Protein AF-A0A484YCQ2-F1 (afdb_monomer_lite)

pLDDT: mean 84.92, std 15.75, range [47.75, 97.5]

Structure (mmCIF, N/CA/C/O backbone):
data_AF-A0A484YCQ2-F1
#
_entry.id   AF-A0A484YCQ2-F1
#
loop_
_atom_site.group_PDB
_atom_site.id
_atom_site.type_symbol
_atom_site.label_atom_id
_atom_site.label_alt_id
_atom_site.label_comp_id
_atom_site.label_asym_id
_atom_site.label_entity_id
_atom_site.label_seq_id
_atom_site.pdbx_PDB_ins_code
_atom_site.Cartn_x
_atom_site.Cartn_y
_atom_site.Cartn_z
_atom_site.occupancy
_atom_site.B_iso_or_equiv
_atom_site.auth_seq_id
_atom_site.auth_comp_id
_atom_site.auth_asym_id
_atom_site.auth_atom_id
_atom_site.pdbx_PDB_model_num
ATOM 1 N N . MET A 1 1 ? 3.106 7.942 -24.847 1.00 68.31 1 MET A N 1
ATOM 2 C CA . MET A 1 1 ? 2.188 6.871 -24.399 1.00 68.31 1 MET A CA 1
ATOM 3 C C . MET A 1 1 ? 1.745 7.197 -22.988 1.00 68.31 1 MET A C 1
ATOM 5 O O . MET A 1 1 ? 2.607 7.479 -22.165 1.00 68.31 1 MET A O 1
ATOM 9 N N . SER A 1 2 ? 0.437 7.208 -22.733 1.00 90.62 2 SER A N 1
ATOM 10 C CA . SER A 1 2 ? -0.127 7.523 -21.415 1.00 90.62 2 SER A CA 1
ATOM 11 C C . SER A 1 2 ? -0.444 6.231 -20.677 1.00 90.62 2 SER A C 1
ATOM 13 O O . SER A 1 2 ? -1.078 5.336 -21.232 1.00 90.62 2 SER A O 1
ATOM 15 N N . TRP A 1 3 ? 0.019 6.119 -19.438 1.00 94.50 3 TRP A N 1
ATOM 16 C CA . TRP A 1 3 ? -0.280 4.975 -18.5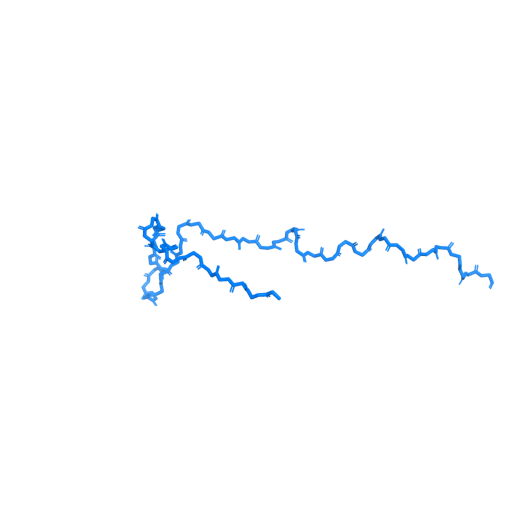89 1.00 94.50 3 TRP A CA 1
ATOM 17 C C . TRP A 1 3 ? -1.591 5.213 -17.836 1.00 94.50 3 TRP A C 1
ATOM 19 O O . TRP A 1 3 ? -1.785 6.284 -17.261 1.00 94.50 3 TRP A O 1
ATOM 29 N N . HIS A 1 4 ? -2.470 4.210 -17.824 1.00 96.31 4 HIS A N 1
ATOM 30 C CA . HIS A 1 4 ? -3.718 4.235 -17.066 1.00 96.31 4 HIS A CA 1
ATOM 31 C C . HIS A 1 4 ? -3.746 3.087 -16.048 1.00 96.31 4 HIS A C 1
ATOM 33 O O . HIS A 1 4 ? -3.539 1.933 -16.431 1.00 96.31 4 HIS A O 1
ATOM 39 N N . PRO A 1 5 ? -4.021 3.367 -14.762 1.00 96.00 5 PRO A N 1
ATOM 40 C CA . PRO A 1 5 ? -4.176 2.324 -13.759 1.00 96.00 5 PRO A CA 1
ATOM 41 C C . PRO A 1 5 ? -5.453 1.516 -14.002 1.00 96.00 5 PRO A C 1
ATOM 43 O O . PRO A 1 5 ? -6.461 2.050 -14.465 1.00 96.00 5 PRO A O 1
ATOM 46 N N . TYR A 1 6 ? -5.448 0.247 -13.589 1.00 97.25 6 TYR A N 1
ATOM 47 C CA . TYR A 1 6 ? -6.660 -0.572 -13.585 1.00 97.25 6 TYR A CA 1
ATOM 48 C C . TYR A 1 6 ? -7.747 0.077 -12.695 1.00 97.25 6 TYR A C 1
ATOM 50 O O . TYR A 1 6 ? -7.448 0.466 -11.553 1.00 97.25 6 TYR A O 1
ATOM 58 N N . PRO A 1 7 ? -8.994 0.225 -13.185 1.00 97.25 7 PRO A N 1
ATOM 59 C CA . PRO A 1 7 ? -10.063 0.890 -12.438 1.00 97.25 7 PRO A CA 1
ATOM 60 C C . PRO A 1 7 ? -10.447 0.137 -11.156 1.00 97.25 7 PRO A C 1
ATOM 62 O O . PRO A 1 7 ? -10.573 0.767 -10.111 1.00 97.25 7 PRO A O 1
ATOM 65 N N . GLY A 1 8 ? -10.509 -1.197 -11.189 1.00 97.38 8 GLY A N 1
ATOM 66 C CA . GLY A 1 8 ? -10.901 -2.036 -10.044 1.00 97.38 8 GLY A CA 1
ATOM 67 C C . GLY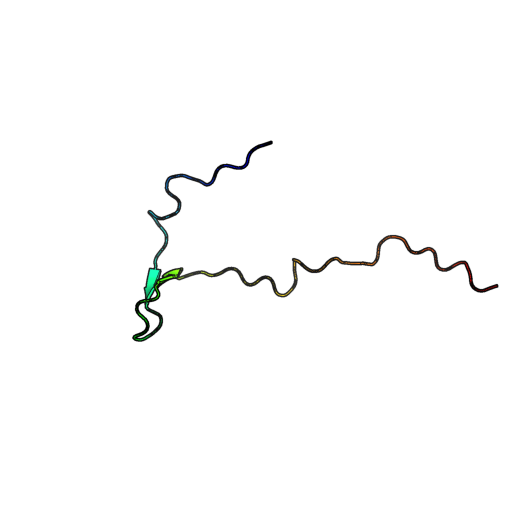 A 1 8 ? -9.769 -2.397 -9.070 1.00 97.38 8 GLY A C 1
ATOM 68 O O . GLY A 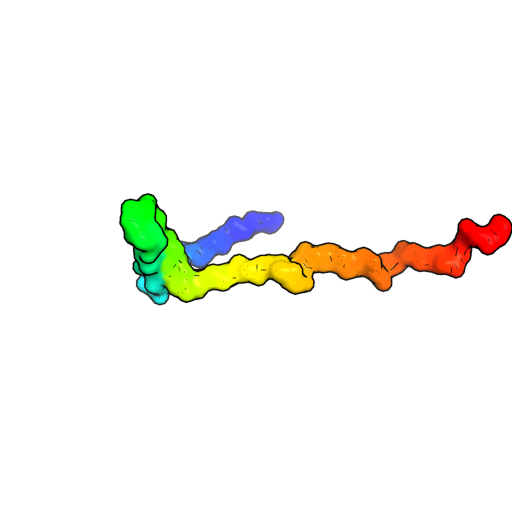1 8 ? -9.854 -3.380 -8.340 1.00 97.38 8 GLY A O 1
ATOM 69 N N . ARG A 1 9 ? -8.658 -1.648 -9.051 1.00 96.19 9 ARG A N 1
ATOM 70 C CA . ARG A 1 9 ? -7.435 -2.000 -8.286 1.00 96.19 9 ARG A CA 1
ATOM 71 C C . ARG A 1 9 ? -7.611 -2.087 -6.761 1.00 96.19 9 ARG A C 1
ATOM 73 O O . ARG A 1 9 ? -6.716 -2.576 -6.080 1.00 96.19 9 ARG A O 1
ATOM 80 N N . TYR A 1 10 ? -8.737 -1.613 -6.233 1.00 96.81 10 TYR A N 1
ATOM 81 C CA . TYR A 1 10 ? -9.056 -1.620 -4.803 1.00 96.81 10 TYR A CA 1
ATOM 82 C C . TYR A 1 10 ? -10.079 -2.690 -4.399 1.00 96.81 10 TYR A C 1
ATOM 84 O O . TYR A 1 10 ? -10.285 -2.888 -3.208 1.00 96.81 10 TYR A O 1
ATOM 92 N N . GLU A 1 11 ? -10.706 -3.381 -5.355 1.00 97.06 11 GLU A N 1
ATOM 93 C CA . GLU A 1 11 ? -11.841 -4.284 -5.093 1.00 97.06 11 GLU A CA 1
ATOM 94 C C . GLU A 1 11 ? -11.426 -5.545 -4.328 1.00 97.06 11 GLU A C 1
ATOM 96 O O . GLU A 1 11 ? -12.115 -5.979 -3.411 1.00 97.06 11 GLU A O 1
ATOM 101 N N . ASN A 1 12 ? -10.271 -6.112 -4.684 1.00 96.31 12 ASN A N 1
ATOM 102 C CA . ASN A 1 12 ? -9.809 -7.402 -4.161 1.00 96.31 12 ASN A CA 1
ATOM 103 C C . ASN A 1 12 ? -8.648 -7.276 -3.158 1.00 96.31 12 ASN A C 1
ATOM 105 O O . ASN A 1 12 ? -8.243 -8.262 -2.543 1.00 96.31 12 ASN A O 1
ATOM 109 N N . MET A 1 13 ? -8.079 -6.078 -2.994 1.00 96.00 13 MET A N 1
ATOM 110 C CA . MET A 1 13 ? -6.938 -5.857 -2.105 1.00 96.00 13 MET A CA 1
ATOM 111 C C . MET A 1 13 ? -7.413 -5.724 -0.655 1.00 96.00 13 MET A C 1
ATOM 113 O O . MET A 1 13 ? -8.219 -4.857 -0.323 1.00 96.00 13 MET A O 1
ATOM 117 N N . GLN A 1 14 ? -6.863 -6.542 0.240 1.00 97.00 14 GLN A N 1
ATOM 118 C CA . GLN A 1 14 ? -7.099 -6.391 1.675 1.00 97.00 14 GLN A CA 1
ATOM 119 C C . GLN A 1 14 ? -6.228 -5.270 2.246 1.00 97.00 14 GLN A C 1
ATOM 121 O O . GLN A 1 14 ? -5.021 -5.235 2.009 1.00 97.00 14 GLN A O 1
ATOM 126 N N . TYR A 1 15 ? -6.826 -4.399 3.057 1.00 97.19 15 TYR A N 1
ATOM 127 C CA . TYR A 1 15 ? -6.141 -3.295 3.729 1.00 97.19 15 TYR A CA 1
ATOM 128 C C . TYR A 1 15 ? -6.224 -3.440 5.246 1.00 97.19 15 TYR A C 1
ATOM 130 O O . TYR A 1 15 ? -7.319 -3.588 5.790 1.00 97.19 15 TYR A O 1
ATOM 138 N N . ARG A 1 16 ? -5.081 -3.347 5.928 1.00 96.88 16 ARG A N 1
ATOM 139 C CA . ARG A 1 16 ? -4.940 -3.516 7.381 1.00 96.88 16 ARG A CA 1
ATOM 140 C C . ARG A 1 16 ? -4.510 -2.207 8.035 1.00 96.88 16 ARG A C 1
ATOM 142 O O . ARG A 1 16 ? -3.731 -1.460 7.452 1.00 96.88 16 ARG A O 1
ATOM 149 N N . PHE A 1 17 ? -5.008 -1.935 9.239 1.00 97.50 17 PHE A N 1
ATOM 150 C CA . PHE A 1 17 ? -4.596 -0.758 10.004 1.00 97.50 17 PHE A CA 1
ATOM 151 C C . PHE A 1 17 ? -3.188 -0.923 10.580 1.00 97.50 17 PHE A C 1
ATOM 153 O O . PHE A 1 17 ? -2.838 -1.981 11.106 1.00 97.50 17 PHE A O 1
ATOM 160 N N . CYS A 1 18 ? -2.402 0.149 10.526 1.00 96.62 18 CYS A N 1
ATOM 161 C CA . CYS A 1 18 ? -1.090 0.231 11.162 1.00 96.62 18 CYS A CA 1
ATOM 162 C C . CYS A 1 18 ? -1.232 0.682 12.614 1.00 96.62 18 CYS A C 1
ATOM 164 O O . CYS A 1 18 ? -1.064 1.862 12.936 1.00 96.62 18 CYS A O 1
ATOM 166 N N . GLY A 1 19 ? -1.580 -0.254 13.495 1.00 95.06 19 GLY A N 1
ATOM 167 C CA . GLY A 1 19 ? -1.818 0.052 14.905 1.00 95.06 19 GLY A CA 1
ATOM 168 C C . GLY A 1 19 ? -2.946 1.074 15.070 1.00 95.06 19 GLY A C 1
ATOM 169 O O . GLY A 1 19 ? -3.997 0.944 14.448 1.00 95.06 19 GLY A O 1
ATOM 170 N N . GLN A 1 20 ? -2.719 2.111 15.879 1.00 95.31 20 GLN A N 1
ATOM 171 C CA . GLN A 1 20 ? -3.710 3.164 16.151 1.00 95.31 20 GLN A CA 1
ATOM 172 C C . GLN A 1 20 ? -3.598 4.380 15.211 1.00 95.31 20 GLN A C 1
ATOM 174 O O . GLN A 1 20 ? -4.257 5.390 15.431 1.00 95.31 20 GLN A O 1
ATOM 179 N N . SER A 1 21 ? -2.776 4.304 14.157 1.00 89.81 21 SER A N 1
ATOM 180 C CA . SER A 1 21 ? -2.427 5.470 13.324 1.00 89.81 21 SER A CA 1
ATOM 181 C C . SER A 1 21 ? -3.480 5.877 12.283 1.00 89.81 21 SER A C 1
ATOM 183 O O . SER A 1 21 ? -3.242 6.799 11.510 1.00 89.81 21 SER A O 1
ATOM 185 N N . GLY A 1 22 ? -4.624 5.190 12.189 1.00 95.88 22 GLY A N 1
ATOM 186 C CA . GLY A 1 22 ? -5.635 5.420 11.141 1.00 95.88 22 GLY A CA 1
ATOM 187 C C . GLY A 1 22 ? -5.174 5.067 9.714 1.00 95.88 22 GLY A C 1
ATOM 188 O O . GLY A 1 22 ? -6.002 4.916 8.815 1.00 95.88 22 GLY A O 1
ATOM 189 N N . LEU A 1 23 ? -3.870 4.866 9.502 1.00 96.69 23 LEU A N 1
ATOM 190 C CA . LEU A 1 23 ? -3.271 4.463 8.239 1.00 96.69 23 LEU A CA 1
ATOM 191 C C . LEU A 1 23 ? -3.641 3.016 7.905 1.00 96.69 23 LEU A C 1
ATOM 193 O O . LEU A 1 23 ? -3.483 2.116 8.731 1.00 96.69 23 LEU A O 1
ATOM 197 N N . ARG A 1 24 ? -4.085 2.795 6.665 1.00 96.88 24 ARG A N 1
ATOM 198 C CA . ARG A 1 24 ? -4.405 1.475 6.118 1.00 96.88 24 ARG A CA 1
ATOM 199 C C . ARG A 1 24 ? -3.374 1.085 5.065 1.00 96.88 24 ARG A C 1
ATOM 201 O O . ARG A 1 24 ? -3.318 1.706 4.007 1.00 96.88 24 ARG A O 1
ATOM 208 N N . LEU A 1 25 ? -2.586 0.049 5.335 1.00 97.06 25 LEU A N 1
ATOM 209 C CA . LEU A 1 25 ? -1.630 -0.509 4.378 1.00 97.06 25 LEU A CA 1
ATOM 210 C C . LEU A 1 25 ? -2.210 -1.734 3.667 1.00 97.06 25 LEU A C 1
ATOM 212 O O . LEU A 1 25 ? -2.992 -2.476 4.269 1.00 97.06 25 LEU A O 1
ATOM 216 N N . PRO A 1 26 ? -1.843 -1.972 2.397 1.00 96.94 26 PRO A N 1
ATOM 217 C CA . PRO A 1 26 ? -2.213 -3.203 1.719 1.00 96.94 26 PRO A CA 1
ATOM 218 C C . PRO A 1 26 ? -1.560 -4.400 2.420 1.00 96.94 26 PRO A C 1
ATOM 220 O O . PRO A 1 26 ? -0.426 -4.322 2.896 1.00 96.94 26 PRO A O 1
ATOM 223 N N . ALA A 1 27 ? -2.265 -5.529 2.452 1.00 96.50 27 ALA A N 1
ATOM 224 C CA . ALA A 1 27 ? -1.763 -6.771 3.038 1.00 96.50 27 ALA A CA 1
ATOM 225 C C . ALA A 1 27 ? -0.476 -7.270 2.354 1.00 96.50 27 ALA A C 1
ATOM 227 O O . ALA A 1 27 ? 0.310 -7.977 2.980 1.00 96.50 27 ALA A O 1
ATOM 228 N N . LEU A 1 28 ? -0.257 -6.870 1.098 1.00 95.81 28 LEU A N 1
ATOM 229 C CA . LEU A 1 28 ? 0.971 -7.090 0.348 1.00 95.81 28 LEU A CA 1
ATOM 230 C C . LEU A 1 28 ? 1.545 -5.743 -0.109 1.00 95.81 28 LEU A C 1
ATOM 232 O O . LEU A 1 28 ? 0.878 -4.983 -0.809 1.00 95.81 28 LEU A O 1
ATOM 236 N N . SER A 1 29 ? 2.792 -5.468 0.270 1.00 94.38 29 SER A N 1
ATOM 237 C CA . SER A 1 29 ? 3.547 -4.281 -0.151 1.00 94.38 29 SER A CA 1
ATOM 238 C C . SER A 1 29 ? 4.771 -4.697 -0.968 1.00 94.38 29 SER A C 1
ATOM 240 O O . SER A 1 29 ? 5.396 -5.714 -0.672 1.00 94.38 29 SER A O 1
ATOM 242 N N . LEU A 1 30 ? 5.125 -3.916 -1.991 1.00 94.25 30 LEU A N 1
ATOM 243 C CA . LEU A 1 30 ? 6.309 -4.159 -2.817 1.00 94.25 30 LEU A CA 1
ATOM 244 C C . LEU A 1 30 ? 7.516 -3.401 -2.244 1.00 94.25 30 LEU A C 1
ATOM 246 O O . LEU A 1 30 ? 7.528 -2.172 -2.237 1.00 94.25 30 LEU A O 1
ATOM 250 N N . GLY A 1 31 ? 8.536 -4.131 -1.791 1.00 92.62 31 GLY A N 1
ATOM 251 C CA . GLY A 1 31 ? 9.835 -3.566 -1.424 1.00 92.62 31 GLY A CA 1
ATOM 252 C C . GLY A 1 31 ? 10.785 -3.529 -2.623 1.00 92.62 31 GLY A C 1
ATOM 253 O O . GLY A 1 31 ? 10.924 -4.518 -3.336 1.00 92.62 31 GLY A O 1
ATOM 254 N N . LEU A 1 32 ? 11.471 -2.405 -2.839 1.00 93.06 32 LEU A N 1
ATOM 255 C CA . LEU A 1 32 ? 12.327 -2.180 -4.016 1.00 93.06 32 LEU A CA 1
ATOM 256 C C . LEU A 1 32 ? 13.817 -2.496 -3.770 1.00 93.06 32 LEU A C 1
ATOM 258 O O . LEU A 1 32 ? 14.682 -1.950 -4.445 1.00 93.06 32 LEU A O 1
ATOM 262 N N . TRP A 1 33 ? 14.129 -3.365 -2.805 1.00 88.44 33 TRP A N 1
ATOM 263 C CA . TRP A 1 33 ? 15.486 -3.534 -2.265 1.00 88.44 33 TRP A CA 1
ATOM 264 C C . TRP A 1 33 ? 16.536 -3.965 -3.306 1.00 88.44 33 TRP A C 1
ATOM 266 O O . TRP A 1 33 ? 17.605 -3.367 -3.374 1.00 88.44 33 TRP A O 1
ATOM 276 N N . HIS A 1 34 ? 16.245 -4.971 -4.136 1.00 84.50 34 HIS A N 1
ATOM 277 C CA . HIS A 1 34 ? 17.262 -5.570 -5.016 1.00 84.50 34 HIS A CA 1
ATOM 278 C C . HIS A 1 34 ? 17.108 -5.238 -6.509 1.00 84.50 34 HIS A C 1
ATOM 280 O O . HIS A 1 34 ? 18.103 -5.212 -7.228 1.00 84.50 34 HIS A O 1
ATOM 286 N N . SER A 1 35 ? 15.891 -4.982 -6.995 1.00 79.19 35 SER A N 1
ATOM 287 C CA . SER A 1 35 ? 15.592 -5.024 -8.441 1.00 79.19 35 SER A CA 1
ATOM 288 C C . SER A 1 35 ? 15.572 -3.665 -9.144 1.00 79.19 35 SER A C 1
ATOM 290 O O . SER A 1 35 ? 15.426 -3.618 -10.361 1.00 79.19 35 SER A O 1
ATOM 292 N N . PHE A 1 36 ? 15.696 -2.566 -8.396 1.00 85.06 36 PHE A N 1
ATOM 293 C CA . PHE A 1 36 ? 15.509 -1.205 -8.919 1.00 85.06 36 PHE A CA 1
ATOM 294 C C . PHE A 1 36 ? 16.795 -0.379 -8.949 1.00 85.06 36 PHE A C 1
ATOM 296 O O . PHE A 1 36 ? 16.778 0.765 -9.399 1.00 85.06 36 PHE A O 1
ATOM 303 N N . TRP A 1 37 ? 17.916 -0.944 -8.493 1.00 78.06 37 TRP A N 1
ATOM 304 C CA . TRP A 1 37 ? 19.205 -0.281 -8.621 1.00 78.06 37 TRP A CA 1
ATOM 305 C C . TRP A 1 37 ? 19.759 -0.467 -10.040 1.00 78.06 37 TRP A C 1
ATOM 307 O O . TRP A 1 37 ? 19.740 -1.589 -10.561 1.00 78.06 37 TRP A O 1
ATOM 317 N N . PRO A 1 38 ? 20.295 0.592 -10.670 1.00 77.88 38 PRO A N 1
ATOM 318 C CA . PRO A 1 38 ? 21.029 0.457 -11.915 1.00 77.88 38 PRO A CA 1
ATOM 319 C C . PRO A 1 38 ? 22.182 -0.534 -11.729 1.00 77.88 38 PRO A C 1
ATOM 321 O O . PRO A 1 38 ? 23.114 -0.284 -10.969 1.00 77.88 38 PRO A O 1
ATOM 324 N N . ARG A 1 39 ? 22.169 -1.663 -12.445 1.00 72.19 39 ARG A N 1
ATOM 325 C CA . ARG A 1 39 ? 23.387 -2.467 -12.612 1.00 72.19 39 ARG A CA 1
ATOM 326 C C . ARG A 1 39 ? 24.312 -1.697 -13.550 1.00 72.19 39 ARG A C 1
ATOM 328 O O . ARG A 1 39 ? 24.377 -1.980 -14.743 1.00 72.19 39 ARG A O 1
ATOM 335 N N . SER A 1 40 ? 24.993 -0.687 -13.020 1.00 71.50 40 SER A N 1
ATOM 336 C CA . SER A 1 40 ? 26.075 0.027 -13.691 1.00 71.50 40 SER A CA 1
ATOM 337 C C . SER A 1 40 ? 27.262 -0.926 -13.852 1.00 71.50 40 SER A C 1
ATOM 339 O O . SER A 1 40 ? 28.197 -0.952 -13.062 1.00 71.50 40 SER A O 1
ATOM 341 N N . GLY A 1 41 ? 27.169 -1.782 -14.867 1.00 63.78 41 GLY A N 1
ATOM 342 C CA . GLY A 1 41 ? 28.170 -2.788 -15.218 1.00 63.78 41 GLY A CA 1
ATOM 343 C C . GLY A 1 41 ? 28.131 -3.182 -16.694 1.00 63.78 41 GLY A C 1
ATOM 344 O O . GLY A 1 41 ? 28.651 -4.228 -17.059 1.00 63.78 41 GLY A O 1
ATOM 345 N N . ALA A 1 42 ? 27.512 -2.363 -17.544 1.00 63.09 42 ALA A N 1
ATOM 346 C CA . ALA A 1 42 ? 27.587 -2.496 -18.990 1.00 63.09 42 ALA A CA 1
ATOM 347 C C . ALA A 1 42 ? 28.147 -1.187 -19.560 1.00 63.09 42 ALA A C 1
ATOM 349 O O . ALA A 1 42 ? 27.411 -0.223 -19.739 1.00 63.09 42 ALA A O 1
ATOM 350 N 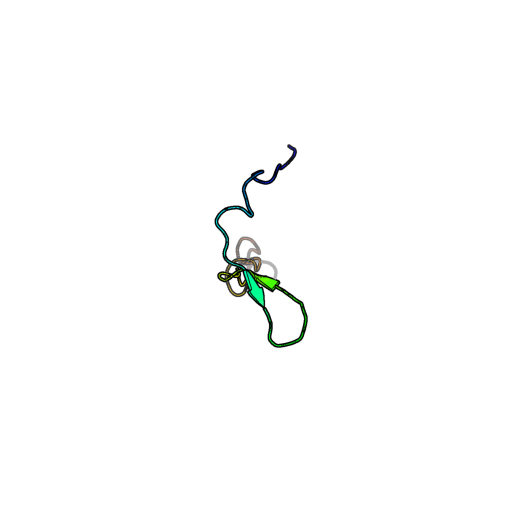N . GLY A 1 43 ? 29.461 -1.155 -19.807 1.00 62.06 43 GLY A N 1
ATOM 351 C CA . GLY A 1 43 ? 30.057 -0.175 -20.719 1.00 62.06 43 GLY A CA 1
ATOM 352 C C . GLY A 1 43 ? 30.919 0.942 -20.126 1.00 62.06 43 GLY A C 1
ATOM 353 O O . GLY A 1 43 ? 30.772 2.081 -20.549 1.00 62.06 43 GLY A O 1
ATOM 354 N N . ILE A 1 44 ? 31.883 0.640 -19.250 1.00 61.44 44 ILE A N 1
ATOM 355 C CA . ILE A 1 44 ? 33.139 1.411 -19.266 1.00 61.44 44 ILE A CA 1
ATOM 356 C C . ILE A 1 44 ? 34.230 0.457 -19.760 1.00 61.44 44 ILE A C 1
ATOM 358 O O . ILE A 1 44 ? 34.559 -0.489 -19.041 1.00 61.44 44 ILE A O 1
ATOM 362 N N . PRO A 1 45 ? 34.757 0.615 -20.989 1.00 54.69 45 PRO A N 1
ATOM 363 C CA . PRO A 1 45 ? 35.905 -0.170 -21.407 1.00 54.69 45 PRO A CA 1
ATOM 364 C C . PRO A 1 45 ? 37.079 0.171 -20.487 1.00 54.69 45 PRO A C 1
ATOM 366 O O . PRO A 1 45 ? 37.480 1.328 -20.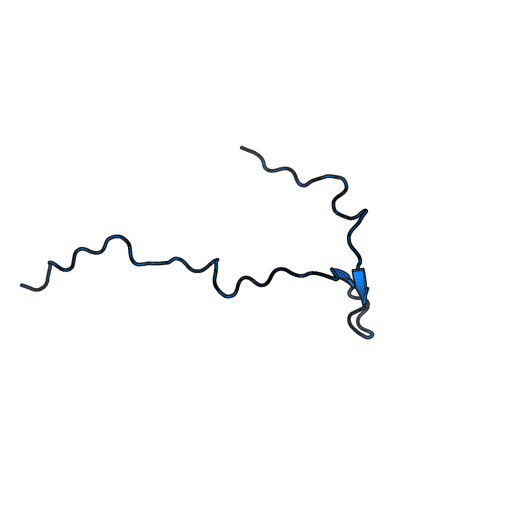370 1.00 54.69 45 PRO A O 1
ATOM 369 N N . ALA A 1 46 ? 37.640 -0.845 -19.835 1.00 59.12 46 ALA A N 1
ATOM 370 C CA . ALA A 1 46 ? 38.886 -0.750 -19.089 1.00 59.12 46 ALA A CA 1
ATOM 371 C C . ALA A 1 46 ? 40.063 -0.540 -20.059 1.00 59.12 46 ALA A C 1
ATOM 373 O O . ALA A 1 46 ? 40.845 -1.453 -20.283 1.00 59.12 46 ALA A O 1
ATOM 374 N N . ARG A 1 47 ? 40.159 0.629 -20.700 1.00 60.84 47 ARG A N 1
ATOM 375 C CA . ARG A 1 47 ? 41.327 1.076 -21.479 1.00 60.84 47 ARG A CA 1
ATOM 376 C C . ARG A 1 47 ? 41.336 2.604 -21.552 1.00 60.84 47 ARG A C 1
ATOM 378 O O . ARG A 1 47 ? 40.833 3.180 -22.506 1.00 60.84 47 ARG A O 1
ATOM 385 N N . ALA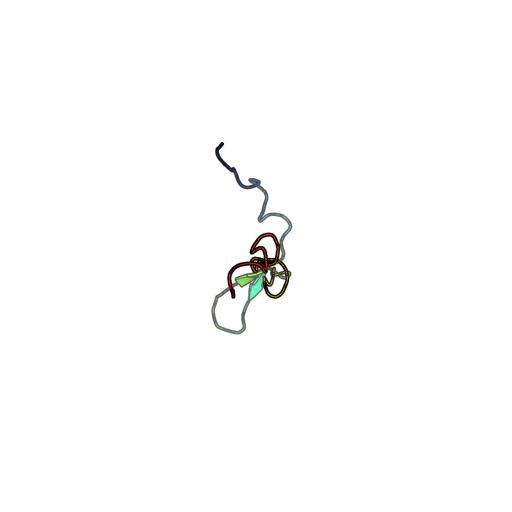 A 1 48 ? 41.911 3.235 -20.532 1.00 52.44 48 ALA A N 1
ATOM 386 C CA . ALA A 1 48 ? 42.520 4.570 -20.590 1.00 52.44 48 ALA A CA 1
ATOM 387 C C . ALA A 1 48 ? 43.337 4.809 -19.305 1.00 52.44 48 ALA A C 1
ATOM 389 O O . ALA A 1 48 ? 43.102 5.750 -18.558 1.00 52.44 48 ALA A O 1
ATOM 390 N N . ALA A 1 49 ? 44.254 3.892 -19.009 1.00 48.44 49 ALA A N 1
ATOM 391 C CA . ALA A 1 49 ? 45.353 4.125 -18.080 1.00 48.44 49 ALA A CA 1
ATOM 392 C C . ALA A 1 49 ? 46.610 3.606 -18.784 1.00 48.44 49 ALA A C 1
ATOM 394 O O . ALA A 1 49 ? 47.019 2.461 -18.597 1.00 48.44 49 ALA A O 1
ATOM 395 N N . ALA A 1 50 ? 47.100 4.418 -19.714 1.00 47.75 50 ALA A N 1
ATOM 396 C CA . ALA A 1 50 ? 48.423 4.340 -20.311 1.00 47.75 50 ALA A CA 1
ATOM 397 C C . ALA A 1 50 ? 48.994 5.756 -20.266 1.00 47.75 50 ALA A C 1
ATOM 399 O O . ALA A 1 50 ? 48.208 6.684 -20.572 1.00 47.75 50 ALA A O 1
#

Radius of gyration: 20.93 Å; chains: 1; bounding box: 60×15×40 Å

Sequence (50 aa):
MSWHPYPGRYENMQYRFCGQSGLRLPALSLGLWHSFWPRSGAGIPARAAA

Organism: NCBI:txid69218

Foldseek 3Di:
DDDDDDPCPPVPWDWDDPPPPNDTDTPDDDDPPPPPDPPPPPDDPPDDDD

Secondary structure (DSSP, 8-state):
------TTTTTS--EEE-TTS--EEESS----TTTSS----S---S----

InterPro domains:
  IPR036812 NAD(P)-dependent oxidoreductase domain superfamily [SSF51430] (13-40)